Protein AF-A0A848S9V5-F1 (afdb_monomer_lite)

Sequence (110 aa):
EPDELPEADVEGLEGPAPPEATELSREQRRFFRYDRNRDLKITRREMLSTRTDAFRKLDTDGNNLLTFEEWAVTTANRFDAADADGDLELTQAEFATTAPKRRPKKRCNC

Radius of gyration: 26.36 Å; chains: 1; bounding box: 42×51×83 Å

Secondary structure (DSSP, 8-state):
-PPPPP----TT--PPPPPPPP---HHHHHHHHH-SS-SS---HHHHHHHHHHHHHHH-SS-SSS--HHHHHHHHHHHHHTT-SS-SS---HHHHHHTSPPPPPPPP---

Foldseek 3Di:
DDDDDDDDDCVPDDDPDDDDDDDDDPVSVVQVQQPPVPPSDHDPCSVCVVVVVVQVVLCPVPPSDHDPCSVCVVVVVLQVQLCPPPPSDHDPNSVVVSDDDDDDDDDDPD

Structure (mmCIF, N/CA/C/O backbone):
data_AF-A0A848S9V5-F1
#
_entry.id   AF-A0A848S9V5-F1
#
loop_
_atom_site.group_PDB
_atom_site.id
_atom_site.type_symbol
_atom_site.label_atom_id
_atom_site.label_alt_id
_atom_site.label_comp_id
_atom_site.label_asym_id
_atom_site.label_entity_id
_atom_site.label_seq_id
_atom_site.pdbx_PDB_ins_code
_atom_site.Cartn_x
_atom_site.Cartn_y
_atom_site.Cartn_z
_atom_site.occupancy
_atom_site.B_iso_or_equiv
_atom_site.auth_seq_id
_atom_site.auth_comp_id
_atom_site.auth_asym_id
_atom_site.auth_atom_id
_atom_site.pdbx_PDB_model_num
ATOM 1 N N . GLU A 1 1 ? -9.425 0.117 -61.239 1.00 51.22 1 GLU A N 1
ATOM 2 C CA . GLU A 1 1 ? -9.781 -1.213 -60.710 1.00 51.22 1 GLU A CA 1
ATOM 3 C C . GLU A 1 1 ? -8.760 -1.522 -59.623 1.00 51.22 1 GLU A C 1
ATOM 5 O O . GLU A 1 1 ? -7.589 -1.274 -59.890 1.00 51.22 1 GLU A O 1
ATOM 10 N N . PRO A 1 2 ? -9.149 -1.844 -58.378 1.00 57.69 2 PRO A N 1
ATOM 11 C CA . PRO A 1 2 ? -8.174 -2.187 -57.347 1.00 57.69 2 PRO A CA 1
ATOM 12 C C . PRO A 1 2 ? -7.641 -3.601 -57.616 1.00 57.69 2 PRO A C 1
ATOM 14 O O . PRO A 1 2 ? -8.438 -4.521 -57.766 1.00 57.69 2 PRO A O 1
ATOM 17 N N . ASP A 1 3 ? -6.318 -3.751 -57.703 1.00 60.59 3 ASP A N 1
ATOM 18 C CA . ASP A 1 3 ? -5.660 -5.049 -57.876 1.00 60.59 3 ASP A CA 1
ATOM 19 C C . ASP A 1 3 ? -6.020 -5.984 -56.707 1.00 60.59 3 ASP A C 1
ATOM 21 O O . ASP A 1 3 ? -5.780 -5.660 -55.539 1.00 60.59 3 ASP A O 1
ATOM 25 N N . GLU A 1 4 ? -6.627 -7.129 -57.025 1.00 65.81 4 GLU A N 1
ATOM 26 C CA . GLU A 1 4 ? -6.930 -8.199 -56.073 1.00 65.81 4 GLU A CA 1
ATOM 27 C C . GLU A 1 4 ? -5.629 -8.705 -55.437 1.00 65.81 4 GLU A C 1
ATOM 29 O O . GLU A 1 4 ? -4.682 -9.103 -56.120 1.00 65.81 4 GLU A O 1
ATOM 34 N N . LEU A 1 5 ? -5.566 -8.665 -54.104 1.00 66.00 5 LEU A N 1
ATOM 35 C CA . LEU A 1 5 ? -4.449 -9.239 -53.362 1.00 66.00 5 LEU A CA 1
ATOM 36 C C . LEU A 1 5 ? -4.433 -10.761 -53.577 1.00 66.00 5 LEU A C 1
ATOM 38 O O . LEU A 1 5 ? -5.496 -11.379 -53.555 1.00 66.00 5 LEU A O 1
ATOM 42 N N . PRO A 1 6 ? -3.255 -11.387 -53.747 1.00 69.06 6 PRO A N 1
ATOM 43 C CA . PRO A 1 6 ? -3.174 -12.830 -53.915 1.00 69.06 6 PRO A CA 1
ATOM 44 C C . PRO A 1 6 ? -3.673 -13.543 -52.651 1.00 69.06 6 PRO A C 1
ATOM 46 O O . PRO A 1 6 ? -3.080 -13.410 -51.578 1.00 69.06 6 PRO A O 1
ATOM 49 N N . GLU A 1 7 ? -4.750 -14.314 -52.786 1.00 67.06 7 GLU A N 1
ATOM 50 C CA . GLU A 1 7 ? -5.236 -15.219 -51.747 1.00 67.06 7 GLU A CA 1
ATOM 51 C C . GLU A 1 7 ? -4.388 -16.497 -51.766 1.00 67.06 7 GLU A C 1
ATOM 53 O O . GLU A 1 7 ? -4.358 -17.237 -52.750 1.00 67.06 7 GLU A O 1
ATOM 58 N N . ALA A 1 8 ? -3.651 -16.738 -50.683 1.00 67.44 8 ALA A N 1
ATOM 59 C CA . ALA A 1 8 ? -2.978 -18.009 -50.455 1.00 67.44 8 ALA A CA 1
ATOM 60 C C . ALA A 1 8 ? -3.886 -18.891 -49.594 1.00 67.44 8 ALA A C 1
ATOM 62 O O . ALA A 1 8 ? -4.273 -18.487 -48.496 1.00 67.44 8 ALA A O 1
ATOM 63 N N . ASP A 1 9 ? -4.204 -20.087 -50.086 1.00 67.44 9 ASP A N 1
ATOM 64 C CA . ASP A 1 9 ? -4.894 -21.110 -49.306 1.00 67.44 9 ASP A CA 1
ATOM 65 C C . ASP A 1 9 ? -3.952 -21.620 -48.203 1.00 67.44 9 ASP A C 1
ATOM 67 O O . ASP A 1 9 ? -2.958 -22.303 -48.462 1.00 67.44 9 ASP A O 1
ATOM 71 N N . VAL A 1 10 ? -4.215 -21.180 -46.972 1.00 67.00 10 VAL A N 1
ATOM 72 C CA . VAL A 1 10 ? -3.436 -21.521 -45.774 1.00 67.00 10 VAL A CA 1
ATOM 73 C C . VAL A 1 10 ? -4.039 -22.699 -45.002 1.00 67.00 10 VAL A C 1
ATOM 75 O O . VAL A 1 10 ? -3.530 -23.038 -43.928 1.00 67.00 10 VAL A O 1
ATOM 78 N N . GLU A 1 11 ? -5.102 -23.337 -45.512 1.00 61.03 11 GLU A N 1
ATOM 79 C CA . GLU A 1 11 ? -5.665 -24.532 -44.880 1.00 61.03 11 GLU A CA 1
ATOM 80 C C . GLU A 1 11 ? -4.634 -25.672 -44.878 1.00 61.03 11 GLU A C 1
ATOM 82 O O . GLU A 1 11 ? -4.211 -26.190 -45.908 1.00 61.03 11 GLU A O 1
ATOM 87 N N . GLY A 1 12 ? -4.202 -26.065 -43.676 1.00 64.56 12 GLY A N 1
ATOM 88 C CA . GLY A 1 12 ? -3.280 -27.186 -43.468 1.00 64.56 12 GLY A CA 1
ATOM 89 C C . GLY A 1 12 ? -1.792 -26.828 -43.404 1.00 64.56 12 GLY A C 1
ATOM 90 O O . GLY A 1 12 ? -0.970 -27.728 -43.235 1.00 64.56 12 GLY A O 1
ATOM 91 N N . LEU A 1 13 ? -1.418 -25.545 -43.481 1.00 70.06 13 LEU A N 1
ATOM 92 C CA . LEU A 1 13 ? -0.040 -25.118 -43.220 1.00 70.06 13 LEU A CA 1
ATOM 93 C C . LEU A 1 13 ? 0.238 -25.094 -41.711 1.00 70.06 13 LEU A C 1
ATOM 95 O O . LEU A 1 13 ? -0.057 -24.124 -41.013 1.00 70.06 13 LEU A O 1
ATOM 99 N N . GLU A 1 14 ? 0.838 -26.168 -41.206 1.00 72.56 14 GLU A N 1
ATOM 100 C CA . GLU A 1 14 ? 1.314 -26.239 -39.827 1.00 72.56 14 GLU A CA 1
ATOM 101 C C . GLU A 1 14 ? 2.737 -25.665 -39.748 1.00 72.56 14 GLU A C 1
ATOM 103 O O . GLU A 1 14 ? 3.687 -26.185 -40.340 1.00 72.56 14 GLU A O 1
ATOM 108 N N . GLY A 1 15 ? 2.873 -24.525 -39.067 1.00 71.25 15 GLY A N 1
ATOM 109 C CA . GLY A 1 15 ? 4.167 -23.885 -38.844 1.00 71.25 15 GLY A CA 1
ATOM 110 C C . GLY A 1 15 ? 5.108 -24.768 -38.012 1.00 71.25 15 GLY A C 1
ATOM 111 O O . GLY A 1 15 ? 4.657 -25.690 -37.330 1.00 71.25 15 GLY A O 1
ATOM 112 N N . PRO A 1 16 ? 6.426 -24.495 -38.029 1.00 80.06 16 PRO A N 1
ATOM 113 C CA . PRO A 1 16 ? 7.360 -25.218 -37.175 1.00 80.06 16 PRO A CA 1
ATOM 114 C C . PRO A 1 16 ? 6.934 -25.103 -35.709 1.00 80.06 16 PRO A C 1
ATOM 116 O O . PRO A 1 16 ? 6.421 -24.063 -35.284 1.00 80.06 16 PRO A O 1
ATOM 119 N N . ALA A 1 17 ? 7.171 -26.171 -34.942 1.00 76.56 17 ALA A N 1
ATOM 120 C CA . ALA A 1 17 ? 6.853 -26.193 -33.522 1.00 76.56 17 ALA A CA 1
ATOM 121 C C . ALA A 1 17 ? 7.440 -24.943 -32.835 1.00 76.56 17 ALA A C 1
ATOM 123 O O . ALA A 1 17 ? 8.618 -24.626 -33.053 1.00 76.56 17 ALA A O 1
ATOM 124 N N . PRO A 1 18 ? 6.638 -24.205 -32.044 1.00 71.06 18 PRO A N 1
ATOM 125 C CA . PRO A 1 18 ? 7.114 -23.006 -31.380 1.00 71.06 18 PRO A CA 1
ATOM 126 C C . PRO A 1 18 ? 8.301 -23.349 -30.468 1.00 71.06 18 PRO A C 1
ATOM 128 O O . PRO A 1 18 ? 8.333 -24.433 -29.880 1.00 71.06 18 PRO A O 1
ATOM 131 N N . PRO A 1 19 ? 9.285 -22.445 -30.342 1.00 71.00 19 PRO A N 1
ATOM 132 C CA . PRO A 1 19 ? 10.449 -22.692 -29.505 1.00 71.00 19 PRO A CA 1
ATOM 133 C C . PRO A 1 19 ? 10.032 -22.906 -28.046 1.00 71.00 19 PRO A C 1
ATOM 135 O O . PRO A 1 19 ? 9.115 -22.251 -27.544 1.00 71.00 19 PRO A O 1
ATOM 138 N N . GLU A 1 20 ? 10.736 -23.800 -27.351 1.00 68.31 20 GLU A N 1
ATOM 139 C CA . GLU A 1 20 ? 10.512 -24.030 -25.925 1.00 68.31 20 GLU A CA 1
ATOM 140 C C . GLU A 1 20 ? 10.833 -22.763 -25.119 1.00 68.31 20 GLU A C 1
ATOM 142 O O . GLU A 1 20 ? 11.897 -22.151 -25.260 1.00 68.31 20 GLU A O 1
ATOM 147 N N . ALA A 1 21 ? 9.900 -22.350 -24.258 1.00 64.25 21 ALA A N 1
ATOM 148 C CA . ALA A 1 21 ? 10.106 -21.212 -23.376 1.00 64.25 21 ALA A CA 1
ATOM 149 C C . ALA A 1 21 ? 11.189 -21.546 -22.340 1.00 64.25 21 ALA A C 1
ATOM 151 O O . ALA A 1 21 ? 11.078 -22.521 -21.599 1.00 64.25 21 ALA A O 1
ATOM 152 N N . THR A 1 22 ? 12.222 -20.711 -22.242 1.00 68.69 22 THR A N 1
ATOM 153 C CA . THR A 1 22 ? 13.246 -20.879 -21.209 1.00 68.69 22 THR A CA 1
ATOM 154 C C . THR A 1 22 ? 12.649 -20.630 -19.819 1.00 68.69 22 THR A C 1
ATOM 156 O O . THR A 1 22 ? 12.039 -19.595 -19.540 1.00 68.69 22 THR A O 1
ATOM 159 N N . GLU A 1 23 ? 12.820 -21.600 -18.919 1.00 75.62 23 GLU A N 1
ATOM 160 C CA . GLU A 1 23 ? 12.375 -21.525 -17.524 1.00 75.62 23 GLU A CA 1
ATOM 161 C C . GLU A 1 23 ? 13.146 -20.421 -16.778 1.00 75.62 23 GLU A C 1
ATOM 163 O O . GLU A 1 23 ? 14.252 -20.626 -16.279 1.00 75.62 23 GLU A O 1
ATOM 168 N N . LEU A 1 24 ? 12.559 -19.223 -16.674 1.00 81.75 24 LEU A N 1
ATOM 169 C CA . LEU A 1 24 ? 13.137 -18.147 -15.866 1.00 81.75 24 LEU A CA 1
ATOM 170 C C . LEU A 1 24 ? 13.201 -18.554 -14.392 1.00 81.75 24 LEU A C 1
ATOM 172 O O . LEU A 1 24 ? 12.204 -19.021 -13.827 1.00 81.75 24 LEU A O 1
ATOM 176 N N . SER A 1 25 ? 14.321 -18.267 -13.731 1.00 87.75 25 SER A N 1
ATOM 177 C CA . SER A 1 25 ? 14.468 -18.470 -12.290 1.00 87.75 25 SER A CA 1
ATOM 178 C C . SER A 1 25 ? 13.491 -17.586 -11.500 1.00 87.75 25 SER A C 1
ATOM 180 O O . SER A 1 25 ? 13.007 -16.553 -11.975 1.00 87.75 25 SER A O 1
ATOM 182 N N . ARG A 1 26 ? 13.200 -17.950 -10.242 1.00 84.12 26 ARG A N 1
ATOM 183 C CA . ARG A 1 26 ? 12.340 -17.127 -9.363 1.00 84.12 26 ARG A CA 1
ATOM 184 C C . ARG A 1 26 ? 12.877 -15.703 -9.201 1.00 84.12 26 ARG A C 1
ATOM 186 O O . ARG A 1 26 ? 12.088 -14.765 -9.100 1.00 84.12 26 ARG A O 1
ATOM 193 N N . GLU A 1 27 ? 14.196 -15.545 -9.168 1.00 82.75 27 GLU A N 1
ATOM 194 C CA . GLU A 1 27 ? 14.855 -14.248 -9.030 1.00 82.75 27 GLU A CA 1
ATOM 195 C C . GLU A 1 27 ? 14.777 -13.442 -10.318 1.00 82.75 27 GLU A C 1
ATOM 197 O O . GLU A 1 27 ? 14.415 -12.273 -10.254 1.00 82.75 27 GLU A O 1
ATOM 202 N N . GLN A 1 28 ? 14.975 -14.072 -11.478 1.00 89.06 28 GLN A N 1
ATOM 203 C CA . GLN A 1 28 ? 14.775 -13.428 -12.778 1.00 89.06 28 GLN A CA 1
ATOM 204 C C . GLN A 1 28 ? 13.327 -12.947 -12.939 1.00 89.06 28 GLN A C 1
ATOM 206 O O . GLN A 1 28 ? 13.088 -11.795 -13.287 1.00 89.06 28 GLN A O 1
ATOM 211 N N . ARG A 1 29 ? 12.335 -13.766 -12.564 1.00 89.00 29 ARG A N 1
ATOM 212 C CA . ARG A 1 29 ? 10.916 -13.354 -12.560 1.00 89.00 29 ARG A CA 1
ATOM 213 C C . ARG A 1 29 ? 10.647 -12.174 -11.618 1.00 89.00 29 ARG A C 1
ATOM 215 O O . ARG A 1 29 ? 9.782 -11.348 -11.900 1.00 89.00 29 ARG A O 1
ATOM 222 N N . ARG A 1 30 ? 11.339 -12.097 -10.474 1.00 88.50 30 ARG A N 1
ATOM 223 C CA . ARG A 1 30 ? 11.250 -10.936 -9.569 1.00 88.50 30 ARG A CA 1
ATOM 224 C C . ARG A 1 30 ? 11.935 -9.714 -10.169 1.00 88.50 30 ARG A C 1
ATOM 226 O O . ARG A 1 30 ? 11.387 -8.629 -10.044 1.00 88.50 30 ARG A O 1
ATOM 233 N N . PHE A 1 31 ? 13.083 -9.892 -10.807 1.00 91.12 31 PHE A N 1
ATOM 234 C CA . PHE A 1 31 ? 13.855 -8.835 -11.444 1.00 91.12 31 PHE A CA 1
ATOM 235 C C . PHE A 1 31 ? 13.053 -8.156 -12.562 1.00 91.12 31 PHE A C 1
ATOM 237 O O . PHE A 1 31 ? 12.790 -6.958 -12.484 1.00 91.12 31 PHE A O 1
ATOM 244 N N . PHE A 1 32 ? 12.526 -8.939 -13.508 1.00 91.38 32 PHE A N 1
ATOM 245 C CA . PHE A 1 32 ? 11.713 -8.442 -14.626 1.00 91.38 32 PHE A CA 1
ATOM 246 C C . PHE A 1 32 ? 10.373 -7.823 -14.210 1.00 91.38 32 PHE A C 1
ATOM 248 O O . PHE A 1 32 ? 9.713 -7.170 -15.011 1.00 91.38 32 PHE A O 1
ATOM 255 N N . ARG A 1 33 ? 9.942 -8.007 -12.956 1.00 89.31 33 ARG A N 1
ATOM 256 C CA . ARG A 1 33 ? 8.787 -7.276 -12.415 1.00 89.31 33 ARG A CA 1
ATOM 257 C C . ARG A 1 33 ? 9.108 -5.802 -12.164 1.00 89.31 33 ARG A C 1
ATOM 259 O O . ARG A 1 33 ? 8.199 -4.977 -12.202 1.00 89.31 33 ARG A O 1
ATOM 266 N N . TYR A 1 34 ? 10.360 -5.497 -11.832 1.00 88.69 34 TYR A N 1
ATOM 267 C CA . TYR A 1 34 ? 10.806 -4.149 -11.492 1.00 88.69 34 TYR A CA 1
ATOM 268 C C . TYR A 1 34 ? 11.473 -3.441 -12.673 1.00 88.69 34 TYR A C 1
ATOM 270 O O . TYR A 1 34 ? 11.236 -2.249 -12.825 1.00 88.69 34 TYR A O 1
ATOM 278 N N . ASP A 1 35 ? 12.239 -4.154 -13.502 1.00 92.19 35 ASP A N 1
ATOM 279 C CA . ASP A 1 35 ? 12.842 -3.635 -14.741 1.00 92.19 35 ASP A CA 1
ATOM 280 C C . ASP A 1 35 ? 11.746 -3.335 -15.785 1.00 92.19 35 ASP A C 1
ATOM 282 O O . ASP A 1 35 ? 11.315 -4.211 -16.542 1.00 92.19 35 ASP A O 1
ATOM 286 N N . ARG A 1 36 ? 11.209 -2.107 -15.762 1.00 88.38 36 ARG A N 1
ATOM 287 C CA . ARG A 1 36 ? 10.056 -1.716 -16.591 1.00 88.38 36 ARG A CA 1
ATOM 288 C C . ARG A 1 36 ? 10.491 -1.329 -17.998 1.00 88.38 36 ARG A C 1
ATOM 290 O O . ARG A 1 36 ? 9.724 -1.540 -18.938 1.00 88.38 36 ARG A O 1
ATOM 297 N N . ASN A 1 37 ? 11.679 -0.745 -18.137 1.00 92.69 37 ASN A N 1
ATOM 298 C CA . ASN A 1 37 ? 12.233 -0.328 -19.424 1.00 92.69 37 ASN A CA 1
ATOM 299 C C . ASN A 1 37 ? 13.029 -1.442 -20.133 1.00 92.69 37 ASN A C 1
ATOM 301 O O . ASN A 1 37 ? 13.419 -1.246 -21.282 1.00 92.69 37 ASN A O 1
ATOM 305 N N . ARG A 1 38 ? 13.188 -2.612 -19.498 1.00 92.25 38 ARG A N 1
ATOM 306 C CA . ARG A 1 38 ? 13.871 -3.800 -20.033 1.00 92.25 38 ARG A CA 1
ATOM 307 C C . ARG A 1 38 ? 15.331 -3.526 -20.379 1.00 92.25 38 ARG A C 1
ATOM 309 O O . ARG A 1 38 ? 15.837 -4.037 -21.378 1.00 92.25 38 ARG A O 1
ATOM 316 N N . ASP A 1 39 ? 16.001 -2.717 -19.563 1.00 95.75 39 ASP A N 1
ATOM 317 C CA . ASP A 1 39 ? 17.415 -2.376 -19.746 1.00 95.75 39 ASP A CA 1
ATOM 318 C C . ASP A 1 39 ? 18.369 -3.275 -18.938 1.00 95.75 39 ASP A C 1
ATOM 320 O O . ASP A 1 39 ? 19.585 -3.047 -18.919 1.00 95.75 39 ASP A O 1
ATOM 324 N N . LEU A 1 40 ? 17.826 -4.323 -18.303 1.00 92.81 40 LEU A N 1
ATOM 325 C CA . LEU A 1 40 ? 18.542 -5.261 -17.440 1.00 92.81 40 LEU A CA 1
ATOM 326 C C . LEU A 1 40 ? 19.193 -4.590 -16.227 1.00 92.81 40 LEU A C 1
ATOM 328 O O . LEU A 1 40 ? 20.134 -5.129 -15.633 1.00 92.81 40 LEU A O 1
ATOM 332 N N . LYS A 1 41 ? 18.669 -3.440 -15.802 1.00 93.62 41 LYS A N 1
ATOM 333 C CA . LYS A 1 41 ? 19.010 -2.767 -14.551 1.00 93.62 41 LYS A CA 1
ATOM 334 C C . LYS A 1 41 ? 17.718 -2.417 -13.817 1.00 93.62 41 LYS A C 1
ATOM 336 O O . LYS A 1 41 ? 16.630 -2.395 -14.368 1.00 93.62 41 LYS A O 1
ATOM 341 N N . ILE A 1 42 ? 17.831 -2.197 -12.510 1.00 87.88 42 ILE A N 1
ATOM 342 C CA . ILE A 1 42 ? 16.717 -1.683 -11.710 1.00 87.88 42 ILE A CA 1
ATOM 343 C C . ILE A 1 42 ? 17.179 -0.373 -11.105 1.00 87.88 42 ILE A C 1
ATOM 345 O O . ILE A 1 42 ? 18.051 -0.333 -10.233 1.00 87.88 42 ILE A O 1
ATOM 349 N N . THR A 1 43 ? 16.585 0.717 -11.563 1.00 91.88 43 THR A N 1
ATOM 350 C CA . THR A 1 43 ? 16.813 2.032 -10.976 1.00 91.88 43 THR A CA 1
ATOM 351 C C . THR A 1 43 ? 16.104 2.159 -9.626 1.00 91.88 43 THR A C 1
ATOM 353 O O . THR A 1 43 ? 15.141 1.453 -9.314 1.00 91.88 43 THR A O 1
ATOM 356 N N . ARG A 1 44 ? 16.523 3.130 -8.802 1.00 85.62 44 ARG A N 1
ATOM 357 C CA . ARG A 1 44 ? 15.824 3.450 -7.541 1.00 85.62 44 ARG A CA 1
ATOM 358 C C . ARG A 1 44 ? 14.335 3.730 -7.775 1.00 85.62 44 ARG A C 1
ATOM 360 O O . ARG A 1 44 ? 13.504 3.324 -6.971 1.00 85.62 44 ARG A O 1
ATOM 367 N N . ARG A 1 45 ? 14.000 4.406 -8.877 1.00 83.69 45 ARG A N 1
ATOM 368 C CA . ARG A 1 45 ? 12.617 4.736 -9.240 1.00 83.69 45 ARG A CA 1
ATOM 369 C C . ARG A 1 45 ? 11.800 3.478 -9.526 1.00 83.69 45 ARG A C 1
ATOM 371 O O . ARG A 1 45 ? 10.691 3.344 -9.022 1.00 83.69 45 ARG A O 1
ATOM 378 N N . GLU A 1 46 ? 12.365 2.544 -10.277 1.00 86.62 46 GLU A N 1
ATOM 379 C CA . GLU A 1 46 ? 11.732 1.261 -10.582 1.00 86.62 46 GLU A CA 1
ATOM 380 C C . GLU A 1 46 ? 11.544 0.398 -9.340 1.00 86.62 46 GLU A C 1
ATOM 382 O O . GLU A 1 46 ? 10.451 -0.123 -9.113 1.00 86.62 46 GLU A O 1
ATOM 387 N N . MET A 1 47 ? 12.551 0.345 -8.467 1.00 85.44 47 MET A N 1
ATOM 388 C CA . MET A 1 47 ? 12.460 -0.348 -7.181 1.00 85.44 47 MET A CA 1
ATOM 389 C C . MET A 1 47 ? 11.356 0.227 -6.276 1.00 85.44 47 MET A C 1
ATOM 391 O O . MET A 1 47 ? 10.711 -0.500 -5.517 1.00 85.44 47 MET A O 1
ATOM 395 N N . LEU A 1 48 ? 11.126 1.541 -6.344 1.00 82.56 48 LEU A N 1
ATOM 396 C CA . LEU A 1 48 ? 10.094 2.233 -5.568 1.00 82.56 48 LEU A CA 1
ATOM 397 C C . LEU A 1 48 ? 8.716 2.236 -6.241 1.00 82.56 48 LEU A C 1
ATOM 399 O O . LEU A 1 48 ? 7.748 2.650 -5.606 1.00 82.56 48 LEU A O 1
ATOM 403 N N . SER A 1 49 ? 8.588 1.733 -7.468 1.00 79.94 49 SER A N 1
ATOM 404 C CA . SER A 1 49 ? 7.342 1.814 -8.239 1.00 79.94 49 SER A CA 1
ATOM 405 C C . SER A 1 49 ? 6.134 1.168 -7.537 1.00 79.94 49 SER A C 1
ATOM 407 O O . SER A 1 49 ? 5.036 1.720 -7.528 1.00 79.94 49 SER A O 1
ATOM 409 N N . THR A 1 50 ? 6.337 0.056 -6.825 1.00 75.44 50 THR A N 1
ATOM 410 C CA . THR A 1 50 ? 5.272 -0.595 -6.040 1.00 75.44 50 THR A CA 1
ATOM 411 C C . THR A 1 50 ? 4.819 0.235 -4.840 1.00 75.44 50 THR A C 1
ATOM 413 O O . THR A 1 50 ? 3.710 0.051 -4.350 1.00 75.44 50 THR A O 1
ATOM 416 N N . ARG A 1 51 ? 5.685 1.122 -4.333 1.00 78.81 51 ARG A N 1
ATOM 417 C CA . ARG A 1 51 ? 5.353 2.044 -3.240 1.00 78.81 51 ARG A CA 1
ATOM 418 C C . ARG A 1 51 ? 4.645 3.280 -3.772 1.00 78.81 51 ARG A C 1
ATOM 420 O O . ARG A 1 51 ? 3.677 3.703 -3.158 1.00 78.81 51 ARG A O 1
ATOM 427 N N . THR A 1 52 ? 5.064 3.807 -4.925 1.00 79.94 52 THR A N 1
ATOM 428 C CA . THR A 1 52 ? 4.370 4.938 -5.559 1.00 79.94 52 THR A CA 1
ATOM 429 C C . THR A 1 52 ? 2.933 4.589 -5.931 1.00 79.94 52 THR A C 1
ATOM 431 O O . THR A 1 52 ? 2.053 5.424 -5.783 1.00 79.94 52 THR A O 1
ATOM 434 N N . ASP A 1 53 ? 2.669 3.352 -6.356 1.00 78.69 53 ASP A N 1
ATOM 435 C CA . ASP A 1 53 ? 1.309 2.932 -6.718 1.00 78.69 53 ASP A CA 1
ATOM 436 C C . ASP A 1 53 ? 0.398 2.777 -5.489 1.00 78.69 53 ASP A C 1
ATOM 438 O O . ASP A 1 53 ? -0.800 3.009 -5.585 1.00 78.69 53 ASP A O 1
ATOM 442 N N . ALA A 1 54 ? 0.948 2.401 -4.329 1.00 81.25 54 ALA A N 1
ATOM 443 C CA . ALA A 1 54 ? 0.205 2.386 -3.067 1.00 81.25 54 ALA A CA 1
ATOM 444 C C . ALA A 1 54 ? -0.021 3.804 -2.528 1.00 81.25 54 ALA A C 1
ATOM 446 O O . ALA A 1 54 ? -1.113 4.114 -2.073 1.00 81.25 54 ALA A O 1
ATOM 447 N N . PHE A 1 55 ? 0.992 4.664 -2.637 1.00 83.38 55 PHE A N 1
ATOM 448 C CA . PHE A 1 55 ? 0.915 6.065 -2.241 1.00 83.38 55 PHE A CA 1
ATOM 449 C C . PHE A 1 55 ? -0.186 6.810 -3.010 1.00 83.38 55 PHE A C 1
ATOM 451 O O . PHE A 1 55 ? -1.069 7.384 -2.391 1.00 83.38 55 PHE A O 1
ATOM 458 N N . ARG A 1 56 ? -0.217 6.691 -4.345 1.00 84.44 56 ARG A N 1
ATOM 459 C CA . ARG A 1 56 ? -1.255 7.304 -5.199 1.00 84.44 56 ARG A CA 1
ATOM 460 C C . ARG A 1 56 ? -2.677 6.811 -4.932 1.00 84.44 56 ARG A C 1
ATOM 462 O O . ARG A 1 56 ? -3.621 7.424 -5.399 1.00 84.44 56 ARG A O 1
ATOM 469 N N . LYS A 1 57 ? -2.839 5.654 -4.287 1.00 83.50 57 LYS A N 1
ATOM 470 C CA . LYS A 1 57 ? -4.166 5.153 -3.899 1.00 83.50 57 LYS A CA 1
ATOM 471 C C . LYS A 1 57 ? -4.667 5.773 -2.600 1.00 83.50 57 LYS A C 1
ATOM 473 O O . LYS A 1 57 ? -5.859 5.688 -2.343 1.00 83.50 57 LYS A O 1
ATOM 478 N N . LEU A 1 58 ? -3.755 6.277 -1.772 1.00 84.31 58 LEU A N 1
ATOM 479 C CA . LEU A 1 58 ? -4.069 6.921 -0.500 1.00 84.31 58 LEU A CA 1
ATOM 480 C C . LEU A 1 58 ? -4.206 8.439 -0.687 1.00 84.31 58 LEU A C 1
ATOM 482 O O . LEU A 1 58 ? -5.110 9.029 -0.115 1.00 84.31 58 LEU A O 1
ATOM 486 N N . ASP A 1 59 ? -3.347 9.030 -1.520 1.00 86.56 59 ASP A N 1
ATOM 487 C CA . ASP A 1 59 ? -3.366 10.446 -1.908 1.00 86.56 59 ASP A CA 1
ATOM 488 C C . ASP A 1 59 ? -4.569 10.712 -2.826 1.00 86.56 59 ASP A C 1
ATOM 490 O O . ASP A 1 59 ? -4.536 10.409 -4.023 1.00 86.56 59 ASP A O 1
ATOM 494 N N . THR A 1 60 ? -5.665 11.184 -2.235 1.00 84.38 60 THR A N 1
ATOM 495 C CA . THR A 1 60 ? -6.945 11.377 -2.926 1.00 84.38 60 THR A CA 1
ATOM 496 C C . THR A 1 60 ? -7.016 12.760 -3.564 1.00 84.38 60 THR A C 1
ATOM 498 O O . THR A 1 60 ? -7.667 12.924 -4.598 1.00 84.38 60 THR A O 1
ATOM 501 N N . ASP A 1 61 ? -6.338 13.747 -2.975 1.00 87.12 61 ASP A N 1
ATOM 502 C CA . ASP A 1 61 ? -6.302 15.120 -3.481 1.00 87.12 61 ASP A CA 1
ATOM 503 C C . ASP A 1 61 ? -5.202 15.365 -4.539 1.00 87.12 61 ASP A C 1
ATOM 505 O O . ASP A 1 61 ? -5.253 16.354 -5.277 1.00 87.12 61 ASP A O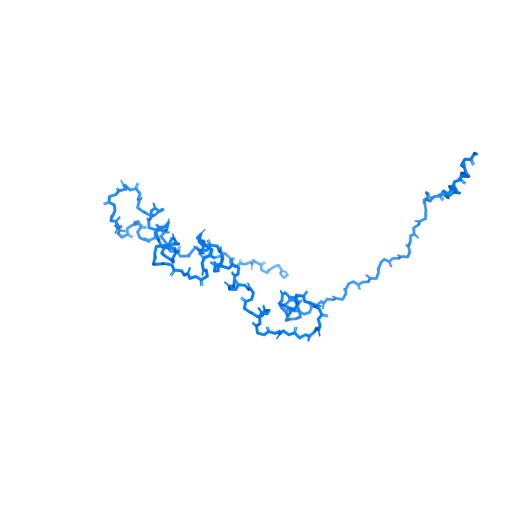 1
ATOM 509 N N . GLY A 1 62 ? -4.255 14.433 -4.685 1.00 87.12 62 GLY A N 1
ATOM 510 C CA . GLY A 1 62 ? -3.213 14.440 -5.708 1.00 87.12 62 GLY A CA 1
ATOM 511 C C . GLY A 1 62 ? -2.065 15.408 -5.419 1.00 87.12 62 GLY A C 1
ATOM 512 O O . GLY A 1 62 ? -1.329 15.777 -6.344 1.00 87.12 62 GLY A O 1
ATOM 513 N N . ASN A 1 63 ? -1.902 15.847 -4.169 1.00 89.12 63 ASN A N 1
ATOM 514 C CA . ASN A 1 63 ? -0.905 16.846 -3.787 1.00 89.12 63 ASN A CA 1
ATOM 515 C C . ASN A 1 63 ? 0.496 16.246 -3.503 1.00 89.12 63 ASN A C 1
ATOM 517 O O . ASN A 1 63 ? 1.451 16.986 -3.252 1.00 89.12 63 ASN A O 1
ATOM 521 N N . ASN A 1 64 ? 0.656 14.922 -3.619 1.00 82.31 64 ASN A N 1
ATOM 522 C CA . ASN A 1 64 ? 1.862 14.154 -3.286 1.00 82.31 64 ASN A CA 1
ATOM 523 C C . ASN A 1 64 ? 2.272 14.174 -1.802 1.00 82.31 64 ASN A C 1
ATOM 525 O O . ASN A 1 64 ? 3.424 13.876 -1.464 1.00 82.31 64 ASN A O 1
ATOM 529 N N . LEU A 1 65 ? 1.332 14.455 -0.910 1.00 85.19 65 LEU A N 1
ATOM 530 C CA . LEU A 1 65 ? 1.416 14.305 0.537 1.00 85.19 65 LEU A CA 1
ATOM 531 C C . LEU A 1 65 ? 0.263 13.402 0.987 1.00 85.19 65 LEU A C 1
ATOM 533 O O . LEU A 1 65 ? -0.751 13.293 0.318 1.00 85.19 65 LEU A O 1
ATOM 537 N N . LEU A 1 66 ? 0.434 12.716 2.116 1.00 82.88 66 LEU A N 1
ATOM 538 C CA . LEU A 1 66 ? -0.684 12.038 2.768 1.00 82.88 66 LEU A CA 1
ATOM 539 C C . LEU A 1 66 ? -1.041 12.834 4.004 1.00 82.88 66 LEU A C 1
ATOM 541 O O . LEU A 1 66 ? -0.216 12.975 4.914 1.00 82.88 66 LEU A O 1
ATOM 545 N N . THR A 1 67 ? -2.265 13.338 4.041 1.00 83.12 67 THR A N 1
ATOM 546 C CA . THR A 1 67 ? -2.852 13.819 5.286 1.00 83.12 67 THR A CA 1
ATOM 547 C C . THR A 1 67 ? -3.034 12.656 6.268 1.00 83.12 67 THR A C 1
ATOM 549 O O . THR A 1 67 ? -2.995 11.478 5.899 1.00 83.12 67 THR A O 1
ATOM 552 N N . PHE A 1 68 ? -3.207 12.969 7.556 1.00 76.81 68 PHE A N 1
ATOM 553 C CA . PHE A 1 68 ? -3.456 11.943 8.575 1.00 76.81 68 PHE A CA 1
ATOM 554 C C . PHE A 1 68 ? -4.691 11.103 8.232 1.00 76.81 68 PHE A C 1
ATOM 556 O O . PHE A 1 68 ? -4.660 9.886 8.384 1.00 76.81 68 PHE A O 1
ATOM 563 N N . GLU A 1 69 ? -5.735 11.752 7.719 1.00 79.81 69 GLU A N 1
ATOM 564 C CA . GLU A 1 69 ? -6.981 11.113 7.299 1.00 79.81 69 GLU A CA 1
ATOM 565 C C . GLU A 1 69 ? -6.736 10.150 6.134 1.00 79.81 69 GLU A C 1
ATOM 567 O O . GLU A 1 69 ? -7.066 8.973 6.250 1.00 79.81 69 GLU A O 1
ATOM 572 N N . GLU A 1 70 ? -6.052 10.592 5.073 1.00 78.56 70 GLU A N 1
ATOM 573 C CA . GLU A 1 70 ? -5.702 9.758 3.911 1.00 78.56 70 GLU A CA 1
ATOM 574 C C . GLU A 1 70 ? -4.813 8.565 4.274 1.00 78.56 70 GLU A C 1
ATOM 576 O O . GLU A 1 70 ? -4.998 7.451 3.777 1.00 78.56 70 GLU A O 1
ATOM 581 N N . TRP A 1 71 ? -3.857 8.764 5.182 1.00 76.81 71 TRP A N 1
ATOM 582 C CA . TRP A 1 71 ? -3.019 7.680 5.684 1.00 76.81 71 TRP A CA 1
ATOM 583 C C . TRP A 1 71 ? -3.808 6.703 6.569 1.00 76.81 71 TRP A C 1
ATOM 585 O O . TRP A 1 71 ? -3.596 5.486 6.510 1.00 76.81 71 TRP A O 1
ATOM 595 N N . ALA A 1 72 ? -4.743 7.217 7.369 1.00 79.94 72 ALA A N 1
ATOM 596 C CA . ALA A 1 72 ? -5.552 6.427 8.281 1.00 79.94 72 ALA A CA 1
ATOM 597 C C . ALA A 1 72 ? -6.710 5.693 7.594 1.00 79.94 72 ALA A C 1
ATOM 599 O O . ALA A 1 72 ? -7.235 4.781 8.222 1.00 79.94 72 ALA A O 1
ATOM 600 N N . VAL A 1 73 ? -7.066 5.979 6.331 1.00 78.06 73 VAL A N 1
ATOM 601 C CA . VAL A 1 73 ? -8.182 5.317 5.610 1.00 78.06 73 VAL A CA 1
ATOM 602 C C . VAL A 1 73 ? -8.137 3.794 5.738 1.00 78.06 73 VAL A C 1
ATOM 604 O O . VAL A 1 73 ? -9.151 3.155 6.001 1.00 78.06 73 VAL A O 1
ATOM 607 N N . THR A 1 74 ? -6.962 3.169 5.603 1.00 73.00 74 THR A N 1
ATOM 608 C CA . THR A 1 74 ? -6.858 1.705 5.759 1.00 73.00 74 THR A CA 1
ATOM 609 C C . THR A 1 74 ? -7.121 1.214 7.180 1.00 73.00 74 THR A C 1
ATOM 611 O O . THR A 1 74 ? -7.586 0.090 7.352 1.00 73.00 74 THR A O 1
ATOM 614 N N . THR A 1 75 ? -6.809 2.027 8.186 1.00 77.25 75 THR A N 1
ATOM 615 C CA . THR A 1 75 ? -7.064 1.723 9.598 1.00 77.25 75 THR A CA 1
ATOM 616 C C . THR A 1 75 ? -8.520 2.010 9.950 1.00 77.25 75 THR A C 1
ATOM 618 O O . THR A 1 75 ? -9.141 1.161 10.576 1.00 77.25 75 THR A O 1
ATOM 621 N N . ALA A 1 76 ? -9.073 3.130 9.480 1.00 80.56 76 ALA A N 1
ATOM 622 C CA . ALA A 1 76 ? -10.471 3.517 9.644 1.00 80.56 76 ALA A CA 1
ATOM 623 C C . ALA A 1 76 ? -11.408 2.478 9.015 1.00 80.56 76 ALA A C 1
ATOM 625 O O . ALA A 1 76 ? -12.163 1.839 9.728 1.00 80.56 76 ALA A O 1
ATOM 626 N N . ASN A 1 77 ? -11.224 2.139 7.734 1.00 84.12 77 ASN A N 1
ATOM 627 C CA . ASN A 1 77 ? -12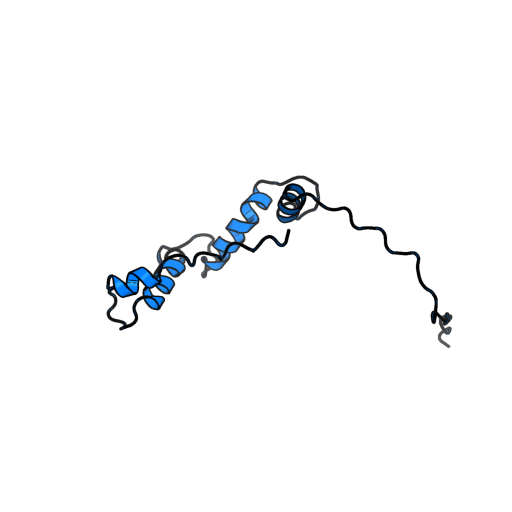.027 1.099 7.075 1.00 84.12 77 ASN A CA 1
ATOM 628 C C . ASN A 1 77 ? -11.943 -0.265 7.780 1.00 84.12 77 ASN A C 1
ATOM 630 O O . ASN A 1 77 ? -12.854 -1.082 7.684 1.00 84.12 77 ASN A O 1
ATOM 634 N N . ARG A 1 78 ? -10.812 -0.564 8.431 1.00 83.50 78 ARG A N 1
ATOM 635 C CA . ARG A 1 78 ? -10.630 -1.814 9.179 1.00 83.50 78 ARG A CA 1
ATOM 636 C C . ARG A 1 78 ? -11.325 -1.773 10.534 1.00 83.50 78 ARG A C 1
ATOM 638 O O . ARG A 1 78 ? -11.772 -2.820 10.985 1.00 83.50 78 ARG A O 1
ATOM 645 N N . PHE A 1 79 ? -11.352 -0.604 11.161 1.00 86.00 79 PHE A N 1
ATOM 646 C CA . PHE A 1 79 ? -12.106 -0.337 12.373 1.00 86.00 79 PHE A CA 1
ATOM 647 C C . PHE A 1 79 ? -13.603 -0.460 12.082 1.00 86.00 79 PHE A C 1
ATOM 649 O O . PHE A 1 79 ? -14.241 -1.326 12.663 1.00 86.00 79 PHE A O 1
ATOM 656 N N . ASP A 1 80 ? -14.106 0.263 11.079 1.00 87.81 80 ASP A N 1
ATOM 657 C CA . ASP A 1 80 ? -15.519 0.248 10.676 1.00 87.81 80 ASP A CA 1
ATOM 658 C C . ASP A 1 80 ? -15.992 -1.148 10.242 1.00 87.81 80 ASP A C 1
ATOM 660 O O . ASP A 1 80 ? -17.146 -1.516 10.409 1.00 87.81 80 ASP A O 1
ATOM 664 N N . ALA A 1 81 ? -15.100 -1.955 9.657 1.00 87.81 81 ALA A N 1
ATOM 665 C CA . ALA A 1 81 ? -15.415 -3.336 9.295 1.00 87.81 81 ALA A CA 1
ATOM 666 C C . ALA A 1 81 ? -15.424 -4.304 10.492 1.00 87.81 81 ALA A C 1
ATOM 668 O O . ALA A 1 81 ? -15.907 -5.429 10.347 1.00 87.81 81 ALA A O 1
ATOM 669 N N . ALA A 1 82 ? -14.813 -3.922 11.614 1.00 88.88 82 ALA A N 1
ATOM 670 C CA . ALA A 1 82 ? -14.733 -4.729 12.825 1.00 88.88 82 ALA A CA 1
ATOM 671 C C . ALA A 1 82 ? -15.791 -4.341 13.861 1.00 88.88 82 ALA A C 1
ATOM 673 O O . ALA A 1 82 ? -16.252 -5.236 14.561 1.00 88.88 82 ALA A O 1
ATOM 674 N N . ASP A 1 83 ? -16.158 -3.061 13.924 1.00 92.12 83 ASP A N 1
ATOM 675 C CA . ASP A 1 83 ? -17.229 -2.503 14.751 1.00 92.12 83 ASP A CA 1
ATOM 676 C C . ASP A 1 83 ? -18.584 -2.972 14.198 1.00 92.12 83 ASP A C 1
ATOM 678 O O . ASP A 1 83 ? -19.087 -2.466 13.192 1.00 92.12 83 ASP A O 1
ATOM 682 N N . ALA A 1 84 ? -19.116 -4.051 14.772 1.00 90.19 84 ALA A N 1
ATOM 683 C CA . ALA A 1 84 ? -20.286 -4.724 14.225 1.00 90.19 84 ALA A CA 1
ATOM 684 C C . ALA A 1 84 ? -21.594 -4.085 14.702 1.00 90.19 84 ALA A C 1
ATOM 686 O O . ALA A 1 84 ? -22.624 -4.249 14.036 1.00 90.19 84 ALA A O 1
ATOM 687 N N . ASP A 1 85 ? -21.567 -3.401 15.845 1.00 91.75 85 ASP A N 1
ATOM 688 C CA . ASP A 1 85 ? -22.722 -2.736 16.440 1.00 91.75 85 ASP A CA 1
ATOM 689 C C . ASP A 1 85 ? -22.755 -1.216 16.198 1.00 91.75 85 ASP A C 1
ATOM 691 O O . ASP A 1 85 ? -23.826 -0.612 16.325 1.00 91.75 85 ASP A O 1
ATOM 695 N N . GLY A 1 86 ? -21.661 -0.631 15.706 1.00 89.38 86 GLY A N 1
ATOM 696 C CA . GLY A 1 86 ? -21.573 0.756 15.263 1.00 89.38 86 GLY A CA 1
ATOM 697 C C . GLY A 1 86 ? -21.463 1.744 16.419 1.00 89.38 86 GLY A C 1
ATOM 698 O O . GLY A 1 86 ? -21.936 2.881 16.288 1.00 89.38 86 GLY A O 1
ATOM 699 N N . ASP A 1 87 ? -20.914 1.313 17.555 1.00 93.56 87 ASP A N 1
ATOM 700 C CA . ASP A 1 87 ? -20.791 2.128 18.762 1.00 93.56 87 ASP A CA 1
ATOM 701 C C . ASP A 1 87 ? -19.487 2.944 18.836 1.00 93.56 87 ASP A C 1
ATOM 703 O O . ASP A 1 87 ? -19.316 3.756 19.751 1.00 93.56 87 ASP A O 1
ATOM 707 N N . LEU A 1 88 ? -18.628 2.828 17.813 1.00 88.56 88 LEU A N 1
ATOM 708 C CA . LEU A 1 88 ? -17.314 3.467 17.719 1.00 88.56 88 LEU A CA 1
ATOM 709 C C . LEU A 1 88 ? -16.309 2.979 18.773 1.00 88.56 88 LEU A C 1
ATOM 711 O O . LEU A 1 88 ? -15.279 3.627 18.997 1.00 88.56 88 LEU A O 1
ATOM 715 N N . GLU A 1 89 ? -16.547 1.814 19.368 1.00 90.75 89 GLU A N 1
ATOM 716 C CA . GLU A 1 89 ? -15.608 1.068 20.192 1.00 90.75 89 GLU A CA 1
ATOM 717 C C . GLU A 1 89 ? -15.383 -0.332 19.585 1.00 90.75 89 GLU A C 1
ATOM 719 O O . GLU A 1 89 ? -16.083 -0.781 18.689 1.00 90.75 89 GLU A O 1
ATOM 724 N N . LEU A 1 90 ? -14.311 -1.023 19.989 1.00 88.94 90 LEU A N 1
ATOM 725 C CA . LEU A 1 90 ? -14.113 -2.422 19.594 1.00 88.94 90 LEU A CA 1
ATOM 726 C C . LEU A 1 90 ? -14.013 -3.273 20.841 1.00 88.94 90 LEU A C 1
ATOM 728 O O . LEU A 1 90 ? -13.052 -3.173 21.616 1.00 88.94 90 LEU A O 1
ATOM 732 N N . THR A 1 91 ? -14.955 -4.192 20.990 1.00 95.06 91 THR A N 1
ATOM 733 C CA . THR A 1 91 ? -14.825 -5.258 21.973 1.00 95.06 91 THR A CA 1
ATOM 734 C C . THR A 1 91 ? -13.666 -6.191 21.600 1.00 95.06 91 THR A C 1
ATOM 736 O O . THR A 1 91 ? -13.183 -6.242 20.466 1.00 95.06 91 THR A O 1
ATOM 739 N N . GLN A 1 92 ? -13.201 -7.007 22.552 1.00 93.12 92 GLN A N 1
ATOM 740 C CA . GLN A 1 92 ? -12.161 -8.009 22.266 1.00 93.12 92 GLN A CA 1
ATOM 741 C C . GLN A 1 92 ? -12.572 -8.980 21.147 1.00 93.12 92 GLN A C 1
ATOM 743 O O . GLN A 1 92 ? -11.717 -9.441 20.386 1.00 93.12 92 GLN A O 1
ATOM 748 N N . ALA A 1 93 ? -13.867 -9.295 21.056 1.00 92.06 93 ALA A N 1
ATOM 749 C CA . ALA A 1 93 ? -14.402 -10.180 20.031 1.00 92.06 93 ALA A CA 1
ATOM 750 C C . ALA A 1 93 ? -14.325 -9.533 18.639 1.00 92.06 93 ALA A C 1
ATOM 752 O O . ALA A 1 93 ? -13.866 -10.171 17.692 1.00 92.06 93 ALA A O 1
ATOM 753 N N . GLU A 1 94 ? -14.691 -8.260 18.534 1.00 89.31 94 GLU A N 1
ATOM 754 C CA . GLU A 1 94 ? -14.648 -7.484 17.293 1.00 89.31 94 GLU A CA 1
ATOM 755 C C . GLU A 1 94 ? -13.220 -7.193 16.850 1.00 89.31 94 GLU A C 1
ATOM 757 O O . GLU A 1 94 ? -12.853 -7.462 15.706 1.00 89.31 94 GLU A O 1
ATOM 762 N N . PHE A 1 95 ? 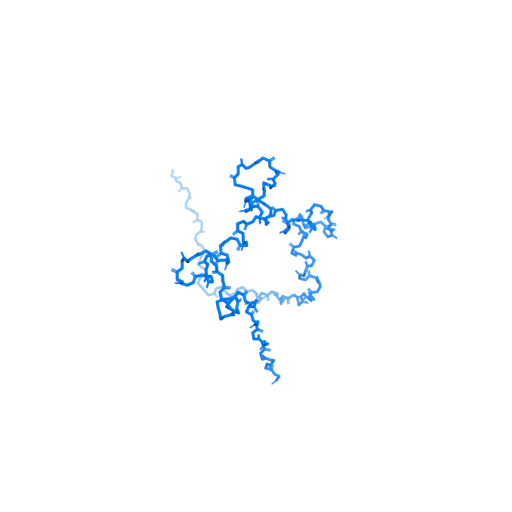-12.347 -6.776 17.770 1.00 90.56 95 PHE A N 1
ATOM 763 C CA . PHE A 1 95 ? -10.942 -6.532 17.459 1.00 90.56 95 PHE A CA 1
ATOM 764 C C . PHE A 1 95 ? -10.242 -7.784 16.910 1.00 90.56 95 PHE A C 1
ATOM 766 O O . PHE A 1 95 ? -9.414 -7.686 15.999 1.00 90.56 95 PHE A O 1
ATOM 773 N N . ALA A 1 96 ? -10.597 -8.981 17.394 1.00 89.62 96 ALA A N 1
ATOM 774 C CA . ALA A 1 96 ? -10.043 -10.236 16.887 1.00 89.62 96 ALA A CA 1
ATOM 775 C C . ALA A 1 96 ? -10.334 -10.467 15.390 1.00 89.62 96 ALA A C 1
ATOM 777 O O . ALA A 1 96 ? -9.538 -11.119 14.703 1.00 89.62 96 ALA A O 1
ATOM 778 N N . THR A 1 97 ? -11.421 -9.901 14.855 1.00 87.06 97 THR A N 1
ATOM 779 C CA . THR A 1 97 ? -11.772 -9.999 13.428 1.00 87.06 97 THR A CA 1
ATOM 780 C C . THR A 1 97 ? -10.822 -9.202 12.531 1.00 87.06 97 THR A C 1
ATOM 782 O O . THR A 1 97 ? -10.618 -9.561 11.368 1.00 87.06 97 THR A O 1
ATOM 785 N N . THR A 1 98 ? -10.145 -8.188 13.082 1.00 85.31 98 THR A N 1
ATOM 786 C CA . THR A 1 98 ? -9.174 -7.375 12.340 1.00 85.31 98 THR A CA 1
ATOM 787 C C . THR A 1 98 ? -7.900 -8.148 11.993 1.00 85.31 98 THR A C 1
ATOM 789 O O . THR A 1 98 ? -7.126 -7.689 11.151 1.00 85.31 98 THR A O 1
ATOM 792 N N . ALA A 1 99 ? -7.638 -9.314 12.595 1.00 85.62 9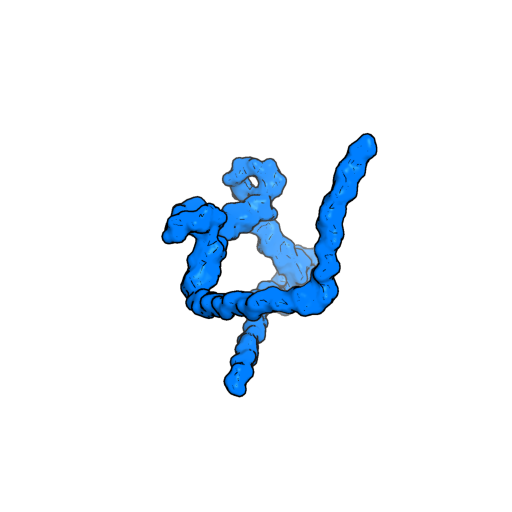9 ALA A N 1
ATOM 793 C CA . ALA A 1 99 ? -6.393 -10.055 12.411 1.00 85.62 99 ALA A CA 1
ATOM 794 C C . ALA A 1 99 ? -6.095 -10.369 10.923 1.00 85.62 99 ALA A C 1
ATOM 796 O O . ALA A 1 99 ? -6.988 -10.748 10.160 1.00 85.62 99 ALA A O 1
ATOM 797 N N . PRO A 1 100 ? -4.832 -10.244 10.458 1.00 81.81 100 PRO A N 1
ATOM 798 C CA . PRO A 1 100 ? -4.491 -10.530 9.068 1.00 81.81 100 PR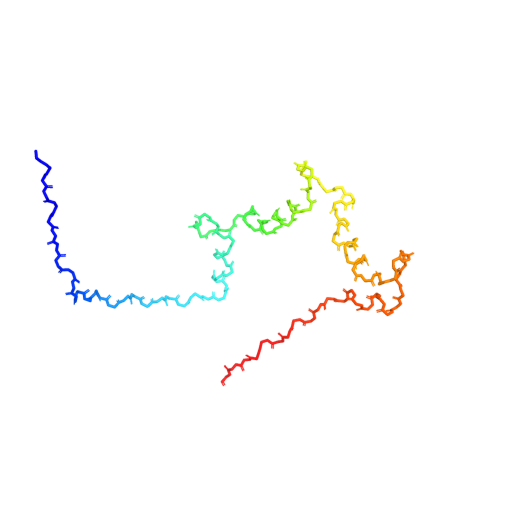O A CA 1
ATOM 799 C C . PRO A 1 100 ? -4.800 -11.992 8.725 1.00 81.81 100 PRO A C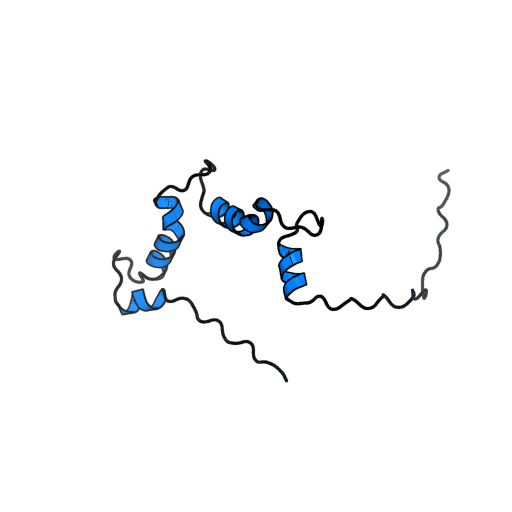 1
ATOM 801 O O . PRO A 1 100 ? -4.268 -12.921 9.340 1.00 81.81 100 PRO A O 1
ATOM 804 N N . LYS A 1 101 ? -5.641 -12.208 7.705 1.00 78.56 101 LYS A N 1
ATOM 805 C CA . LYS A 1 101 ? -6.056 -13.552 7.291 1.00 78.56 101 LYS A CA 1
ATOM 806 C C . LYS A 1 101 ? -4.839 -14.373 6.869 1.00 78.56 101 LYS A C 1
ATOM 808 O O . LYS A 1 101 ? -4.156 -14.057 5.890 1.00 78.56 101 LYS A O 1
ATOM 813 N N . ARG A 1 102 ? -4.563 -15.453 7.606 1.00 80.50 102 ARG A N 1
ATOM 814 C CA . ARG A 1 102 ? -3.470 -16.377 7.284 1.00 80.50 102 ARG A CA 1
ATOM 815 C C . ARG A 1 102 ? -3.740 -17.001 5.919 1.00 80.50 102 ARG A C 1
ATOM 817 O O . ARG A 1 102 ? -4.725 -17.712 5.736 1.00 80.50 102 ARG A O 1
ATOM 824 N N . ARG A 1 103 ? -2.862 -16.739 4.949 1.00 77.69 103 ARG A N 1
ATOM 825 C CA . ARG A 1 103 ? -2.937 -17.400 3.643 1.00 77.69 103 ARG A CA 1
ATOM 826 C C . ARG A 1 103 ? -2.649 -18.894 3.831 1.00 77.69 103 ARG A C 1
ATOM 828 O O . ARG A 1 103 ? -1.610 -19.216 4.415 1.00 77.69 103 ARG A O 1
ATOM 835 N N . PRO A 1 104 ? -3.518 -19.803 3.354 1.00 80.56 104 PRO A N 1
ATOM 836 C CA . PRO A 1 104 ? -3.238 -21.229 3.433 1.00 80.56 104 PRO A CA 1
ATOM 837 C C . PRO A 1 104 ? -1.952 -21.534 2.657 1.00 80.56 104 PRO A C 1
ATOM 839 O O . PRO A 1 104 ? -1.739 -21.010 1.559 1.00 80.56 104 PRO A O 1
ATOM 842 N N . LYS A 1 105 ? -1.074 -22.369 3.229 1.00 76.94 105 LYS A N 1
ATOM 843 C CA . LYS A 1 105 ? 0.102 -22.867 2.504 1.00 76.94 105 LYS A CA 1
ATOM 844 C C . LYS A 1 105 ? -0.399 -23.606 1.264 1.00 76.94 105 LYS A C 1
ATOM 846 O O . LYS A 1 105 ? -1.210 -24.524 1.386 1.00 76.94 105 LYS A O 1
ATOM 851 N N . LYS A 1 106 ? 0.077 -23.206 0.079 1.00 79.19 106 LYS A N 1
ATOM 852 C CA . LYS A 1 106 ? -0.156 -23.982 -1.145 1.00 79.19 106 LYS A CA 1
ATOM 853 C C . LYS A 1 106 ? 0.370 -25.395 -0.895 1.00 79.19 106 LYS A C 1
ATOM 855 O O . LYS A 1 106 ? 1.512 -25.541 -0.459 1.00 79.19 106 LYS A O 1
ATOM 860 N N . ARG A 1 107 ? -0.469 -26.411 -1.111 1.00 77.81 107 ARG A N 1
ATOM 861 C CA . ARG A 1 107 ? -0.033 -27.807 -1.032 1.00 77.81 107 ARG A CA 1
ATOM 862 C C . ARG A 1 107 ? 0.951 -28.029 -2.178 1.00 77.81 107 ARG A C 1
ATOM 864 O O . ARG A 1 107 ? 0.617 -27.738 -3.324 1.00 77.81 107 ARG A O 1
ATOM 871 N N . CYS A 1 108 ? 2.172 -28.449 -1.863 1.00 71.88 108 CYS A N 1
ATOM 872 C CA . CYS A 1 108 ? 3.069 -28.969 -2.885 1.00 71.88 108 CYS A CA 1
ATOM 873 C C . CYS A 1 108 ? 2.474 -30.304 -3.337 1.00 71.88 108 CYS A C 1
ATOM 875 O O . CYS A 1 108 ? 2.377 -31.217 -2.521 1.00 71.88 108 CYS A O 1
ATOM 877 N N . ASN A 1 109 ? 2.036 -30.392 -4.594 1.00 69.19 109 ASN A N 1
ATOM 878 C CA . ASN A 1 109 ? 1.910 -31.691 -5.243 1.00 69.19 109 ASN A CA 1
ATOM 879 C C . ASN A 1 109 ? 3.335 -32.103 -5.608 1.00 69.19 109 ASN A C 1
ATOM 881 O O . ASN A 1 109 ? 3.927 -31.514 -6.513 1.00 69.19 109 ASN A O 1
ATOM 885 N N . CYS A 1 110 ? 3.887 -33.007 -4.805 1.00 61.88 110 CYS A N 1
ATOM 886 C CA . CYS A 1 110 ? 5.081 -33.771 -5.134 1.00 61.88 110 CYS A CA 1
ATOM 887 C C . CYS A 1 110 ? 4.647 -35.056 -5.836 1.00 61.88 110 CYS A C 1
ATOM 889 O O . CYS A 1 110 ? 3.588 -35.592 -5.428 1.00 61.88 110 CYS A O 1
#

pLDDT: mean 81.22, std 9.33, range [51.22, 95.75]